Protein AF-A0A6J4P2G9-F1 (afdb_monomer_lite)

Organism: NCBI:txid2283094

Radius of gyration: 12.35 Å; chains: 1; bounding box: 24×26×32 Å

InterPro domains:
  IPR011990 Tetratricopeptide-like helical domain superfamily [G3DSA:1.25.40.10] (16-90)
  IPR011990 Tetratricopeptide-like helical domain superfamily [SSF48452] (14-88)
  IPR019734 Tetratricopeptide repeat [PF13181] (43-75)

Foldseek 3Di:
DVVVLQVQLVVLLVQLQVCVVVVVLVSNVVSLCSNCVVVDQELVSLLSQLSSCVVVVNNVSNLVSLCSSCVSPCPSDVPSSVVSVVVNVVD

Sequence (91 aa):
KEYEARKDIYGADALAWTALKAGKLPEAQTAVKDALRLNTQDAKLFYHAAMIARASGDEAAARDFLRRSLKLNPQFDPLQSAIAKTLLESM

Secondary structure (DSSP, 8-state):
-HHHHHHHHHHHHHHHHHHHHTT-HHHHHHHHHHHHTT----HHHHHHHHHHHHHTT-HHHHHHHHHHHHHH-TTSSHHHHHHHHHHHHT-

pLDDT: mean 95.35, std 7.84, range [62.38, 98.81]

Structure (mmCIF, N/CA/C/O backbone):
data_AF-A0A6J4P2G9-F1
#
_entry.id   AF-A0A6J4P2G9-F1
#
loop_
_atom_site.group_PDB
_atom_site.id
_atom_site.type_symbol
_atom_site.label_atom_id
_atom_site.label_alt_id
_atom_site.label_comp_id
_atom_site.label_asym_id
_atom_site.label_entity_id
_atom_site.label_seq_id
_atom_site.pdbx_PDB_ins_code
_atom_site.Cartn_x
_atom_site.Cartn_y
_atom_site.Cartn_z
_atom_site.occupancy
_atom_site.B_iso_or_equiv
_atom_site.auth_seq_id
_atom_site.auth_comp_id
_atom_site.auth_asym_id
_atom_site.auth_atom_id
_atom_site.pdbx_PDB_model_num
ATOM 1 N N . LYS A 1 1 ? 9.642 -15.316 -19.697 1.00 62.38 1 LYS A N 1
ATOM 2 C CA . LYS A 1 1 ? 9.225 -13.911 -19.946 1.00 62.38 1 LYS A CA 1
ATOM 3 C C . LYS A 1 1 ? 8.372 -13.349 -18.801 1.00 62.38 1 LYS A C 1
ATOM 5 O O . LYS A 1 1 ? 8.655 -12.245 -18.372 1.00 62.38 1 LYS A O 1
ATOM 10 N N . GLU A 1 2 ? 7.406 -14.095 -18.249 1.00 63.91 2 GLU A N 1
ATOM 11 C CA . GLU A 1 2 ? 6.554 -13.624 -17.131 1.00 63.91 2 GLU A CA 1
ATOM 12 C C . GLU A 1 2 ? 7.300 -13.372 -15.807 1.00 63.91 2 GLU A C 1
ATOM 14 O O . GLU A 1 2 ? 6.944 -12.466 -15.063 1.00 63.91 2 GLU A O 1
ATOM 19 N N . TYR A 1 3 ? 8.348 -14.147 -15.517 1.00 66.12 3 TYR A N 1
ATOM 20 C CA . TYR A 1 3 ? 9.127 -14.038 -14.277 1.00 66.12 3 TYR A CA 1
ATOM 21 C C . TYR A 1 3 ? 9.880 -12.702 -14.133 1.00 66.12 3 TYR A C 1
ATOM 23 O O . TYR A 1 3 ? 9.807 -12.075 -13.081 1.00 66.12 3 TYR A O 1
ATOM 31 N N . GLU A 1 4 ? 10.535 -12.225 -15.196 1.00 72.50 4 GLU A N 1
ATOM 32 C CA . GLU A 1 4 ? 11.260 -10.941 -15.182 1.00 72.50 4 GLU A CA 1
ATOM 33 C C . GLU A 1 4 ? 10.305 -9.752 -15.018 1.00 72.50 4 GLU A C 1
ATOM 35 O O . GLU A 1 4 ? 10.548 -8.857 -14.219 1.00 72.50 4 GLU A O 1
ATOM 40 N N . ALA A 1 5 ? 9.143 -9.797 -15.679 1.00 68.75 5 ALA A N 1
ATOM 41 C CA . ALA A 1 5 ? 8.114 -8.773 -15.519 1.00 68.75 5 ALA A CA 1
ATOM 42 C C . ALA A 1 5 ? 7.571 -8.715 -14.078 1.00 68.75 5 ALA A C 1
ATOM 44 O O . ALA A 1 5 ? 7.273 -7.632 -13.581 1.00 68.75 5 ALA A O 1
ATOM 45 N N . ARG A 1 6 ? 7.463 -9.870 -13.401 1.00 75.06 6 ARG A N 1
ATOM 46 C CA . ARG A 1 6 ? 7.098 -9.928 -11.979 1.00 75.06 6 ARG A CA 1
ATOM 47 C C . ARG A 1 6 ? 8.211 -9.395 -11.070 1.00 75.06 6 ARG A C 1
ATOM 49 O O . ARG A 1 6 ? 7.920 -8.740 -10.082 1.00 75.06 6 ARG A O 1
ATOM 56 N N . LYS A 1 7 ? 9.483 -9.640 -11.384 1.00 76.06 7 LYS A N 1
ATOM 57 C CA . LYS A 1 7 ? 10.597 -9.050 -10.622 1.00 76.06 7 LYS A CA 1
ATOM 58 C C . LYS A 1 7 ? 10.593 -7.529 -10.686 1.00 76.06 7 LYS A C 1
ATOM 60 O O . LYS A 1 7 ? 10.747 -6.889 -9.649 1.00 76.06 7 LYS A O 1
ATOM 65 N N . ASP A 1 8 ? 10.339 -6.973 -11.865 1.00 88.31 8 ASP A N 1
ATOM 66 C CA . ASP A 1 8 ? 10.274 -5.523 -12.044 1.00 88.31 8 ASP A CA 1
ATOM 67 C C . ASP A 1 8 ? 9.154 -4.883 -11.222 1.00 88.31 8 ASP A C 1
ATOM 69 O O . ASP A 1 8 ? 9.375 -3.832 -10.621 1.00 88.31 8 ASP A O 1
ATOM 73 N N . ILE A 1 9 ? 7.982 -5.523 -11.102 1.00 94.81 9 ILE A N 1
ATOM 74 C CA . ILE A 1 9 ? 6.920 -4.970 -10.245 1.00 94.81 9 ILE A CA 1
ATOM 75 C C . ILE A 1 9 ? 7.291 -4.990 -8.758 1.00 94.81 9 ILE A C 1
ATOM 77 O O . ILE A 1 9 ? 6.877 -4.095 -8.030 1.00 94.81 9 ILE A O 1
ATOM 81 N N . TYR A 1 10 ? 8.085 -5.963 -8.295 1.00 95.62 10 TYR A N 1
ATOM 82 C CA . TYR A 1 10 ? 8.563 -5.989 -6.909 1.00 95.62 10 TYR A CA 1
ATOM 83 C C . TYR A 1 10 ? 9.633 -4.918 -6.663 1.00 95.62 10 TYR A C 1
ATOM 85 O O . TYR A 1 10 ? 9.673 -4.324 -5.587 1.00 95.62 10 TYR A O 1
ATOM 93 N N . GLY A 1 11 ? 10.472 -4.630 -7.664 1.00 96.50 11 GLY A N 1
ATOM 94 C CA . GLY A 1 11 ? 11.391 -3.491 -7.627 1.00 96.50 11 GLY A CA 1
ATOM 95 C C . GLY A 1 11 ? 10.645 -2.156 -7.563 1.00 96.50 11 GLY A C 1
ATOM 96 O O . GLY A 1 11 ? 10.958 -1.311 -6.724 1.00 96.50 11 GLY A O 1
ATOM 97 N N . ALA A 1 12 ? 9.610 -1.998 -8.391 1.00 97.50 12 ALA A N 1
ATOM 98 C CA . ALA A 1 12 ? 8.737 -0.830 -8.373 1.00 97.50 12 ALA A CA 1
ATOM 99 C C . ALA A 1 12 ? 7.979 -0.689 -7.040 1.00 97.50 12 ALA A C 1
ATOM 101 O O . ALA A 1 12 ? 7.889 0.411 -6.504 1.00 97.50 12 ALA A O 1
ATOM 102 N N . ASP A 1 13 ? 7.502 -1.790 -6.452 1.00 98.19 13 ASP A N 1
ATOM 103 C CA . ASP A 1 13 ? 6.864 -1.789 -5.129 1.00 98.19 13 ASP A CA 1
ATOM 104 C C . ASP A 1 13 ? 7.833 -1.337 -4.025 1.00 98.19 13 ASP A C 1
ATOM 106 O O . ASP A 1 13 ? 7.500 -0.478 -3.207 1.00 98.19 13 ASP A O 1
ATOM 110 N N . ALA A 1 14 ? 9.067 -1.850 -4.033 1.00 97.50 14 ALA A N 1
ATOM 111 C CA . ALA A 1 14 ? 10.095 -1.435 -3.083 1.00 97.50 14 ALA A CA 1
ATOM 112 C C . ALA A 1 14 ? 10.433 0.061 -3.221 1.00 97.50 14 ALA A C 1
ATOM 114 O O . ALA A 1 14 ? 10.544 0.770 -2.213 1.00 97.50 14 ALA A O 1
ATOM 115 N N . LEU A 1 15 ? 10.548 0.563 -4.456 1.00 98.12 15 LEU A N 1
ATOM 116 C CA . LEU A 1 15 ? 10.716 1.991 -4.727 1.00 98.12 15 LEU A CA 1
ATOM 117 C C . LEU A 1 15 ? 9.522 2.800 -4.203 1.00 98.12 15 LEU A C 1
ATOM 119 O O . LEU A 1 15 ? 9.709 3.789 -3.500 1.00 98.12 15 LEU A O 1
ATOM 123 N N . ALA A 1 16 ? 8.297 2.353 -4.472 1.00 98.50 16 ALA A N 1
ATOM 124 C CA . ALA A 1 16 ? 7.086 3.028 -4.027 1.00 98.50 16 ALA A CA 1
ATOM 125 C C . ALA A 1 16 ? 7.01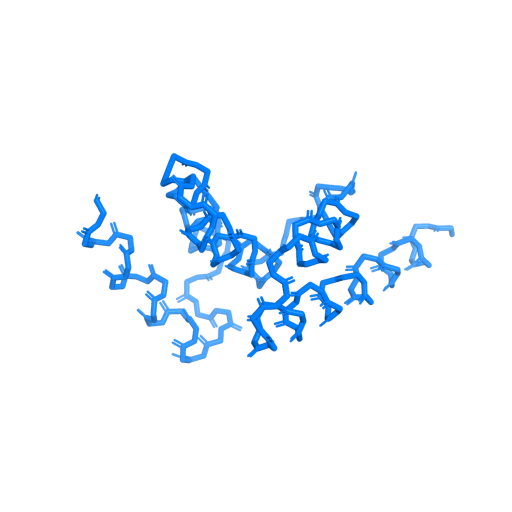3 3.126 -2.498 1.00 98.50 16 ALA A C 1
ATOM 127 O O . ALA A 1 16 ? 6.734 4.191 -1.940 1.00 98.50 16 ALA A O 1
ATOM 128 N N . TRP A 1 17 ? 7.312 2.023 -1.811 1.00 98.31 17 TRP A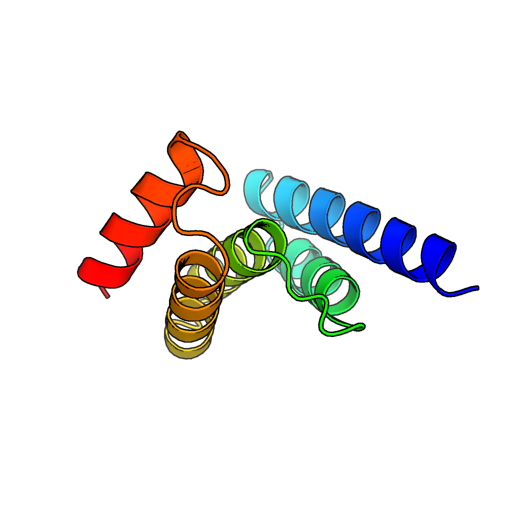 N 1
ATOM 129 C CA . TRP A 1 17 ? 7.284 1.959 -0.357 1.00 98.31 17 TRP A CA 1
ATOM 130 C C . TRP A 1 17 ? 8.346 2.856 0.279 1.00 98.31 17 TRP A C 1
ATOM 132 O O . TRP A 1 17 ? 8.051 3.611 1.208 1.00 98.31 17 TRP A O 1
ATOM 142 N N . THR A 1 18 ? 9.576 2.822 -0.234 1.00 98.56 18 THR A N 1
ATOM 143 C CA . THR A 1 18 ? 10.662 3.679 0.266 1.00 98.56 18 THR A CA 1
ATOM 144 C C . THR A 1 18 ? 10.405 5.158 -0.021 1.00 98.56 18 THR A C 1
ATOM 146 O O . THR A 1 18 ? 10.594 5.983 0.874 1.00 98.56 18 THR A O 1
ATOM 149 N N . ALA A 1 19 ? 9.885 5.499 -1.203 1.00 98.56 19 ALA A N 1
ATOM 150 C CA . ALA A 1 19 ? 9.487 6.860 -1.553 1.00 98.56 19 ALA A CA 1
ATOM 151 C C . ALA A 1 19 ? 8.383 7.391 -0.624 1.00 98.56 19 ALA A C 1
ATOM 153 O O . ALA A 1 19 ? 8.494 8.511 -0.122 1.00 98.56 19 ALA A O 1
ATOM 154 N N . LEU A 1 20 ? 7.368 6.573 -0.310 1.00 98.69 20 LEU A N 1
ATOM 155 C CA . LEU A 1 20 ? 6.335 6.928 0.668 1.00 98.69 20 LEU A CA 1
ATOM 156 C C . LEU A 1 20 ? 6.952 7.219 2.042 1.00 98.69 20 LEU A C 1
ATOM 158 O O . LEU A 1 20 ? 6.642 8.241 2.653 1.00 98.69 20 LEU A O 1
ATOM 162 N N . LYS A 1 21 ? 7.840 6.342 2.527 1.00 98.25 21 LYS A N 1
ATOM 163 C CA . LYS A 1 21 ? 8.531 6.527 3.815 1.00 98.25 21 LYS A CA 1
ATOM 164 C C . LYS A 1 21 ? 9.424 7.767 3.836 1.00 98.25 21 LYS A C 1
ATOM 166 O O . LYS A 1 21 ? 9.576 8.371 4.892 1.00 98.25 21 LYS A O 1
ATOM 171 N N . ALA A 1 22 ? 9.963 8.162 2.687 1.00 98.25 22 ALA A N 1
ATOM 172 C CA . ALA A 1 22 ? 10.742 9.383 2.514 1.00 98.25 22 ALA A CA 1
ATOM 173 C C . ALA A 1 22 ? 9.882 10.649 2.311 1.00 98.25 22 ALA A C 1
ATOM 175 O O . ALA A 1 22 ? 10.435 11.720 2.074 1.00 98.25 22 ALA A O 1
ATOM 176 N N . GLY A 1 23 ? 8.546 10.552 2.356 1.00 98.12 23 GLY A N 1
ATOM 177 C CA . GLY A 1 23 ? 7.636 11.681 2.124 1.00 98.12 23 GLY A CA 1
ATOM 178 C C . GLY A 1 23 ? 7.535 12.123 0.658 1.00 98.12 23 GLY A C 1
ATOM 179 O O . GLY A 1 23 ? 6.896 13.129 0.353 1.00 98.12 23 GLY A O 1
ATOM 180 N N . LYS A 1 24 ? 8.129 11.370 -0.273 1.00 98.62 24 LYS A N 1
ATOM 181 C CA . LYS A 1 24 ? 8.129 11.661 -1.710 1.00 98.62 24 LYS A CA 1
ATOM 182 C C . LYS A 1 24 ? 6.880 11.083 -2.371 1.00 98.62 24 LYS A C 1
ATOM 184 O O . LYS A 1 24 ? 6.939 10.137 -3.155 1.00 98.62 24 LYS A O 1
ATOM 189 N N . LEU A 1 25 ? 5.726 11.648 -2.029 1.00 98.31 25 LEU A N 1
ATOM 190 C CA . LEU A 1 25 ? 4.431 11.122 -2.460 1.00 98.31 25 LEU A CA 1
ATOM 191 C C . LEU A 1 25 ? 4.267 11.009 -3.996 1.00 98.31 25 LEU A C 1
ATOM 193 O O . LEU A 1 25 ? 3.797 9.960 -4.437 1.00 98.31 25 LEU A O 1
ATOM 197 N N . PRO A 1 26 ? 4.690 11.981 -4.833 1.00 98.31 26 PRO A N 1
ATOM 198 C CA . PRO A 1 26 ? 4.564 11.850 -6.291 1.00 98.31 26 PRO A CA 1
ATOM 199 C C . PRO A 1 26 ? 5.380 10.688 -6.882 1.00 98.31 26 PRO A C 1
ATOM 201 O O . PRO A 1 26 ? 4.933 9.998 -7.801 1.00 98.31 26 PRO A O 1
ATOM 204 N N . GLU A 1 27 ? 6.571 10.442 -6.329 1.00 98.38 27 GLU A N 1
ATOM 205 C CA . GLU A 1 27 ? 7.428 9.316 -6.718 1.00 98.38 27 GLU A CA 1
ATOM 206 C C . GLU A 1 27 ? 6.776 7.990 -6.308 1.00 98.38 27 GLU A C 1
ATOM 208 O O . GLU A 1 27 ? 6.658 7.080 -7.128 1.00 98.38 27 GLU A O 1
ATOM 213 N N . ALA A 1 28 ? 6.240 7.921 -5.085 1.00 98.69 28 ALA A N 1
ATOM 214 C CA . ALA A 1 28 ? 5.519 6.750 -4.594 1.00 98.69 28 ALA A CA 1
ATOM 215 C C . ALA A 1 28 ? 4.299 6.408 -5.467 1.00 98.69 28 ALA A C 1
ATOM 217 O O . ALA A 1 28 ? 4.094 5.248 -5.824 1.00 98.69 28 ALA A O 1
ATOM 218 N N . GLN A 1 29 ? 3.514 7.415 -5.862 1.00 98.38 29 GLN A N 1
ATOM 219 C CA . GLN A 1 29 ? 2.357 7.237 -6.742 1.00 98.38 29 GLN A CA 1
ATOM 220 C C . GLN A 1 29 ? 2.735 6.747 -8.143 1.00 98.38 29 GLN A C 1
ATOM 222 O O . GLN A 1 29 ? 1.962 6.016 -8.759 1.00 98.38 29 GLN A O 1
ATOM 227 N N . THR A 1 30 ? 3.894 7.150 -8.663 1.00 98.19 30 THR A N 1
ATOM 228 C CA . THR A 1 30 ? 4.375 6.680 -9.969 1.00 98.19 30 THR A CA 1
ATOM 229 C C . THR A 1 30 ? 4.820 5.226 -9.866 1.00 98.19 30 THR A C 1
ATOM 231 O O . THR A 1 30 ? 4.290 4.366 -10.565 1.00 98.19 30 THR A O 1
ATOM 234 N N . ALA A 1 31 ? 5.697 4.927 -8.908 1.00 98.19 31 ALA A N 1
ATOM 235 C CA . ALA A 1 31 ? 6.247 3.591 -8.723 1.00 98.19 31 ALA A CA 1
ATOM 236 C C . ALA A 1 31 ? 5.171 2.545 -8.375 1.00 98.19 31 ALA A C 1
ATOM 238 O O . ALA A 1 31 ? 5.226 1.414 -8.855 1.00 98.19 31 ALA A O 1
ATOM 239 N N . VAL A 1 32 ? 4.135 2.907 -7.606 1.00 98.19 32 VAL A N 1
ATOM 240 C CA . VAL A 1 32 ? 3.069 1.946 -7.276 1.00 98.19 32 VAL A CA 1
ATOM 241 C C . VAL A 1 32 ? 2.167 1.615 -8.466 1.00 98.19 32 VAL A C 1
ATOM 243 O O . VAL A 1 32 ? 1.640 0.507 -8.542 1.00 98.19 32 VAL A O 1
ATOM 246 N N . LYS A 1 33 ? 2.009 2.527 -9.434 1.00 97.06 33 LYS A N 1
ATOM 247 C CA . LYS A 1 33 ? 1.296 2.217 -10.685 1.00 97.06 33 LYS A CA 1
ATOM 248 C C . LYS A 1 33 ? 2.053 1.161 -11.483 1.00 97.06 33 LYS A C 1
ATOM 250 O O . LYS A 1 33 ? 1.434 0.219 -11.975 1.00 97.06 33 LYS A O 1
ATOM 255 N N . ASP A 1 34 ? 3.377 1.274 -11.538 1.00 96.44 34 ASP A N 1
ATOM 256 C CA . ASP A 1 34 ? 4.230 0.280 -12.189 1.00 96.44 34 ASP A CA 1
ATOM 257 C C . ASP A 1 34 ? 4.179 -1.064 -11.453 1.00 96.44 34 ASP A C 1
ATOM 259 O O . ASP A 1 34 ? 4.007 -2.106 -12.091 1.00 96.44 34 ASP A O 1
ATOM 263 N N . ALA A 1 35 ? 4.212 -1.043 -10.116 1.00 97.25 35 ALA A N 1
ATOM 264 C CA . ALA A 1 35 ? 4.067 -2.236 -9.280 1.00 97.25 35 ALA A CA 1
ATOM 265 C C . ALA A 1 35 ? 2.732 -2.972 -9.513 1.00 97.25 35 ALA A C 1
ATOM 267 O O . ALA A 1 35 ? 2.662 -4.202 -9.487 1.00 97.25 35 ALA A O 1
ATOM 268 N N . LEU A 1 36 ? 1.657 -2.231 -9.788 1.00 96.44 36 LEU A N 1
ATOM 269 C CA . LEU A 1 36 ? 0.331 -2.798 -10.032 1.00 96.44 36 LEU A CA 1
ATOM 270 C C . LEU A 1 36 ? 0.052 -3.128 -11.505 1.00 96.44 36 LEU A C 1
ATOM 272 O O . LEU A 1 36 ? -0.983 -3.733 -11.787 1.00 96.44 36 LEU A O 1
ATOM 276 N N . ARG A 1 37 ? 0.950 -2.811 -12.455 1.00 95.69 37 ARG A N 1
ATOM 277 C CA . ARG A 1 37 ? 0.654 -2.902 -13.905 1.00 95.69 37 ARG A CA 1
ATOM 278 C C . ARG A 1 37 ? 0.236 -4.296 -14.382 1.00 95.69 37 ARG A C 1
ATOM 280 O O . ARG A 1 37 ? -0.417 -4.426 -15.413 1.00 95.69 37 ARG A O 1
ATOM 287 N N . LEU A 1 38 ? 0.668 -5.341 -13.675 1.00 93.50 38 LEU A N 1
ATOM 288 C CA . LEU A 1 38 ? 0.379 -6.738 -14.011 1.00 93.50 38 LEU A CA 1
ATOM 289 C C . LEU A 1 38 ? -0.847 -7.296 -13.279 1.00 93.50 38 LEU A C 1
ATOM 291 O O . LEU A 1 38 ? -1.181 -8.461 -13.477 1.00 93.50 38 LEU A O 1
ATOM 295 N N . ASN A 1 39 ? -1.506 -6.499 -12.430 1.00 92.19 39 ASN A N 1
ATOM 296 C CA . ASN A 1 39 ? -2.601 -6.940 -11.561 1.00 92.19 39 ASN A CA 1
ATOM 297 C C . ASN A 1 39 ? -2.246 -8.188 -10.729 1.00 92.19 39 ASN A C 1
ATOM 299 O O . ASN A 1 39 ? -3.093 -9.053 -10.484 1.00 92.19 39 ASN A O 1
ATOM 303 N N . THR A 1 40 ? -0.984 -8.297 -10.305 1.00 93.19 40 THR A N 1
ATOM 304 C CA . THR A 1 40 ? -0.510 -9.412 -9.483 1.00 93.19 40 THR A CA 1
ATOM 305 C C . THR A 1 40 ? -1.310 -9.480 -8.186 1.00 93.19 40 THR A C 1
ATOM 307 O O . THR A 1 40 ? -1.441 -8.492 -7.468 1.00 93.19 40 THR A O 1
ATOM 310 N N . GLN A 1 41 ? -1.858 -10.658 -7.894 1.00 95.62 41 GLN A N 1
ATOM 311 C CA . GLN A 1 41 ? -2.672 -10.900 -6.706 1.00 95.62 41 GLN A CA 1
ATOM 312 C C . GLN A 1 41 ? -1.771 -11.152 -5.492 1.00 95.62 41 GLN A C 1
ATOM 314 O O . GLN A 1 41 ? -1.569 -12.293 -5.086 1.00 95.62 41 GLN A O 1
ATOM 319 N N . ASP A 1 42 ? -1.203 -10.079 -4.943 1.00 96.38 42 ASP A N 1
ATOM 320 C CA . ASP A 1 42 ? -0.302 -10.121 -3.791 1.00 96.38 42 ASP A CA 1
ATOM 321 C C . ASP A 1 42 ? -0.788 -9.161 -2.700 1.00 96.38 42 ASP A C 1
ATOM 323 O O . ASP A 1 42 ? -1.001 -7.967 -2.933 1.00 96.38 42 ASP A O 1
ATOM 327 N N . ALA A 1 43 ? -0.984 -9.696 -1.494 1.00 97.94 43 ALA A N 1
ATOM 328 C CA . ALA A 1 43 ? -1.524 -8.938 -0.374 1.00 97.94 43 ALA A CA 1
ATOM 329 C C . ALA A 1 43 ? -0.626 -7.760 0.039 1.00 97.94 43 ALA A C 1
ATOM 331 O O . ALA A 1 43 ? -1.148 -6.711 0.426 1.00 97.94 43 ALA A O 1
ATOM 332 N N . LYS A 1 44 ? 0.700 -7.900 -0.074 1.00 97.62 44 LYS A N 1
ATOM 333 C CA . LYS A 1 44 ? 1.653 -6.863 0.329 1.00 97.62 44 LYS A CA 1
ATOM 334 C C . LYS A 1 44 ? 1.660 -5.693 -0.652 1.00 97.62 44 LYS A C 1
ATOM 336 O O . LYS A 1 44 ? 1.622 -4.546 -0.216 1.00 97.62 44 LYS A O 1
ATOM 341 N N . LEU A 1 45 ? 1.605 -5.980 -1.955 1.00 98.00 45 LEU A N 1
ATOM 342 C CA . LEU A 1 45 ? 1.510 -4.951 -3.002 1.00 98.00 45 LEU A CA 1
ATOM 343 C C . LEU A 1 45 ? 0.238 -4.115 -2.827 1.00 98.00 45 LEU A C 1
ATOM 345 O O . LEU A 1 45 ? 0.286 -2.885 -2.853 1.00 98.00 45 LEU A O 1
ATOM 349 N N . PHE A 1 46 ? -0.903 -4.766 -2.581 1.00 98.56 46 PHE A N 1
ATOM 350 C CA . PHE A 1 46 ? -2.143 -4.037 -2.312 1.00 98.56 46 PHE A CA 1
ATOM 351 C C . PHE A 1 46 ? -2.085 -3.247 -1.003 1.00 98.56 46 PHE A C 1
ATOM 353 O O . PHE A 1 46 ? -2.599 -2.133 -0.951 1.00 98.56 46 PHE A O 1
ATOM 360 N N . TYR A 1 47 ? -1.426 -3.755 0.039 1.00 98.75 47 TYR A N 1
ATOM 361 C CA . TYR A 1 47 ? -1.228 -2.976 1.259 1.00 98.75 47 TYR A CA 1
ATOM 362 C C . TYR A 1 47 ? -0.405 -1.705 0.998 1.00 98.75 47 TYR A C 1
ATOM 364 O O . TYR A 1 47 ? -0.832 -0.616 1.379 1.00 98.75 47 TYR A O 1
ATOM 372 N N . HIS A 1 48 ? 0.734 -1.798 0.306 1.00 98.69 48 HIS A N 1
ATOM 373 C CA . HIS A 1 48 ? 1.536 -0.618 -0.032 1.00 98.69 48 HIS A CA 1
ATOM 374 C C . HIS A 1 48 ? 0.751 0.379 -0.897 1.00 98.69 48 HIS A C 1
ATOM 376 O O . HIS A 1 48 ? 0.755 1.577 -0.603 1.00 98.69 48 HIS A O 1
ATOM 382 N N . ALA A 1 49 ? 0.000 -0.105 -1.890 1.00 98.75 49 ALA A N 1
ATOM 383 C CA . ALA A 1 49 ? -0.890 0.725 -2.697 1.00 98.75 49 ALA A CA 1
ATOM 384 C C . ALA A 1 49 ? -1.955 1.444 -1.871 1.00 98.75 49 ALA A C 1
ATOM 386 O O . ALA A 1 49 ? -2.175 2.638 -2.072 1.00 98.75 49 ALA A O 1
ATOM 387 N N . ALA A 1 50 ? -2.560 0.766 -0.894 1.00 98.69 50 ALA A N 1
ATOM 388 C CA . ALA A 1 50 ? -3.516 1.394 0.004 1.00 98.69 50 ALA A CA 1
ATOM 389 C C . ALA A 1 50 ? -2.895 2.526 0.829 1.00 98.69 50 ALA A C 1
ATOM 391 O O . ALA A 1 50 ? -3.492 3.592 0.981 1.00 98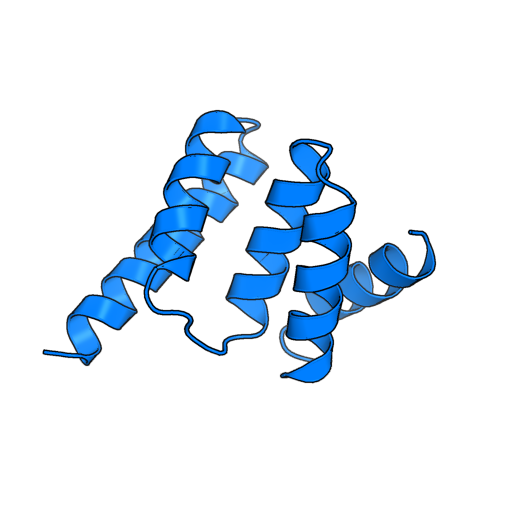.69 50 ALA A O 1
ATOM 392 N N . MET A 1 51 ? -1.687 2.307 1.352 1.00 98.81 51 MET A N 1
ATOM 393 C CA . MET A 1 51 ? -0.986 3.303 2.160 1.00 98.81 51 MET A CA 1
ATOM 394 C C . MET A 1 51 ? -0.613 4.541 1.341 1.00 98.81 51 MET A C 1
ATOM 396 O O . MET A 1 51 ? -0.734 5.661 1.839 1.00 98.81 51 MET A O 1
ATOM 400 N N . ILE A 1 52 ? -0.206 4.352 0.083 1.00 98.81 52 IL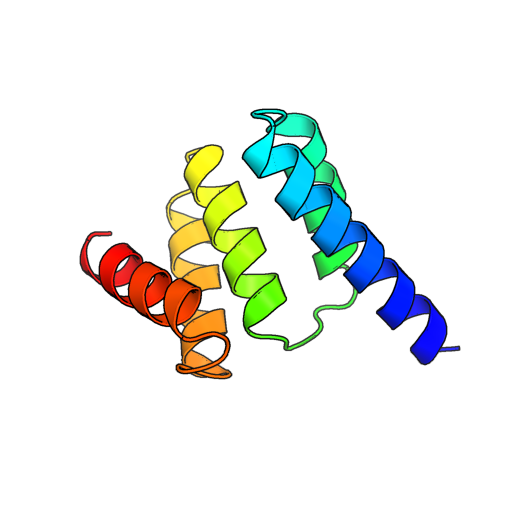E A N 1
ATOM 401 C CA . ILE A 1 52 ? 0.094 5.449 -0.845 1.00 98.81 52 ILE A CA 1
ATOM 402 C C . ILE A 1 52 ? -1.189 6.193 -1.228 1.00 98.81 52 ILE A C 1
ATOM 404 O O . ILE A 1 52 ? -1.216 7.419 -1.150 1.00 98.81 52 ILE A O 1
ATOM 408 N N . ALA A 1 53 ? -2.264 5.471 -1.562 1.00 98.69 53 ALA A N 1
ATOM 409 C CA . ALA A 1 53 ? -3.564 6.060 -1.882 1.00 98.69 53 ALA A CA 1
ATOM 410 C C . ALA A 1 53 ? -4.096 6.922 -0.727 1.00 98.69 53 ALA A C 1
ATOM 412 O O . ALA A 1 53 ? -4.474 8.078 -0.934 1.00 98.69 53 ALA A O 1
ATOM 413 N N . ARG A 1 54 ? -4.010 6.409 0.508 1.00 98.50 54 ARG A N 1
ATOM 414 C CA . ARG A 1 54 ? -4.368 7.155 1.718 1.00 98.50 54 ARG A CA 1
ATOM 415 C C . ARG A 1 54 ? -3.520 8.412 1.882 1.00 98.50 54 ARG A C 1
ATOM 417 O O . ARG A 1 54 ? -4.064 9.468 2.179 1.00 98.50 54 ARG A O 1
ATOM 424 N N . ALA A 1 55 ? -2.204 8.314 1.694 1.00 98.25 55 ALA A N 1
ATOM 425 C CA . ALA A 1 55 ? -1.312 9.469 1.791 1.00 98.25 55 ALA A CA 1
ATOM 426 C C . ALA A 1 55 ? -1.613 10.539 0.726 1.00 98.25 55 ALA A C 1
ATOM 428 O O . ALA A 1 55 ? -1.386 11.718 0.977 1.00 98.25 55 ALA A O 1
ATOM 429 N N . SER A 1 56 ? -2.165 10.147 -0.426 1.00 97.44 56 SER A N 1
ATOM 430 C CA . SER A 1 56 ? -2.654 11.072 -1.454 1.00 97.44 56 SER A CA 1
ATOM 431 C C . SER A 1 56 ? -4.082 11.580 -1.266 1.00 97.44 56 SER A C 1
ATOM 433 O O . SER A 1 56 ? -4.556 12.335 -2.109 1.00 97.44 56 SER A O 1
ATOM 435 N N . GLY A 1 57 ? -4.765 11.192 -0.187 1.00 97.81 57 GLY A N 1
ATOM 436 C CA . GLY A 1 57 ? -6.149 11.593 0.076 1.00 97.81 57 GLY A CA 1
ATOM 437 C C . GLY A 1 57 ? -7.200 10.827 -0.735 1.00 97.81 57 GLY A C 1
ATOM 438 O O . GLY A 1 57 ? -8.376 11.174 -0.679 1.00 97.81 57 GLY A O 1
ATOM 439 N N . ASP A 1 58 ? -6.814 9.772 -1.457 1.00 98.06 58 ASP A N 1
ATOM 440 C CA . ASP A 1 58 ? -7.750 8.894 -2.165 1.00 98.06 58 ASP A CA 1
ATOM 441 C C . ASP A 1 58 ? -8.223 7.775 -1.225 1.00 98.06 58 ASP A C 1
ATOM 443 O O . ASP A 1 58 ? -7.746 6.635 -1.252 1.00 98.06 58 ASP A O 1
ATOM 447 N N . GLU A 1 59 ? -9.152 8.122 -0.331 1.00 98.00 59 GLU A N 1
ATOM 448 C CA . GLU A 1 59 ? -9.735 7.177 0.629 1.00 98.00 59 GLU A CA 1
ATOM 449 C C . GLU A 1 59 ? -10.513 6.041 -0.042 1.00 98.00 59 GLU A C 1
ATOM 451 O O . GLU A 1 59 ? -10.581 4.933 0.499 1.00 98.00 59 GLU A O 1
ATOM 456 N N . ALA A 1 60 ? -11.095 6.288 -1.218 1.00 98.31 60 ALA A N 1
ATOM 457 C CA . ALA A 1 60 ? -11.841 5.275 -1.953 1.00 98.31 60 ALA A CA 1
ATOM 458 C C . ALA A 1 60 ? -10.901 4.163 -2.438 1.00 98.31 60 ALA A C 1
ATOM 460 O O . ALA A 1 60 ? -11.138 2.986 -2.144 1.00 98.31 60 ALA A O 1
ATOM 461 N N . ALA A 1 61 ? -9.801 4.532 -3.102 1.00 98.06 61 ALA A N 1
ATOM 462 C CA . ALA A 1 61 ? -8.789 3.577 -3.537 1.00 98.06 61 ALA A CA 1
ATOM 463 C C . ALA A 1 61 ? -8.093 2.905 -2.347 1.00 98.06 61 ALA A C 1
ATOM 465 O O . ALA A 1 61 ? -7.877 1.691 -2.364 1.00 98.06 61 ALA A O 1
ATOM 466 N N . ALA A 1 62 ? -7.798 3.655 -1.280 1.00 98.69 62 ALA A N 1
ATOM 467 C CA . ALA A 1 62 ? -7.191 3.089 -0.080 1.00 98.69 62 ALA A CA 1
ATOM 468 C C . ALA A 1 62 ? -8.059 1.977 0.529 1.00 98.69 62 ALA A C 1
ATOM 470 O O . ALA A 1 62 ? -7.563 0.882 0.805 1.00 98.69 62 ALA A O 1
ATOM 471 N N . ARG A 1 63 ? -9.368 2.220 0.671 1.00 98.69 63 ARG A N 1
ATOM 472 C CA . ARG A 1 63 ? -10.317 1.236 1.205 1.00 98.69 63 ARG A CA 1
ATOM 473 C C . ARG A 1 63 ? -10.418 -0.008 0.318 1.00 98.69 63 ARG A C 1
ATOM 475 O O . ARG A 1 63 ? -10.453 -1.124 0.839 1.00 98.69 63 ARG A O 1
ATOM 482 N N . ASP A 1 64 ? -10.458 0.159 -1.003 1.00 98.56 64 ASP A N 1
ATOM 483 C CA . ASP A 1 64 ? -10.496 -0.968 -1.944 1.00 98.56 64 ASP A CA 1
ATOM 484 C C . ASP A 1 64 ? -9.228 -1.831 -1.845 1.00 98.56 64 ASP A C 1
ATOM 486 O O . ASP A 1 64 ? -9.306 -3.049 -1.664 1.00 98.56 64 ASP A O 1
ATOM 490 N N . PHE A 1 65 ? -8.051 -1.208 -1.862 1.00 98.69 65 PHE A N 1
ATOM 491 C CA . PHE A 1 65 ? -6.789 -1.930 -1.758 1.00 98.69 65 PHE A CA 1
ATOM 492 C C . PHE A 1 65 ? -6.602 -2.629 -0.402 1.00 98.69 65 PHE A C 1
ATOM 494 O O . PHE A 1 65 ? -6.158 -3.780 -0.381 1.00 98.69 65 PHE A O 1
A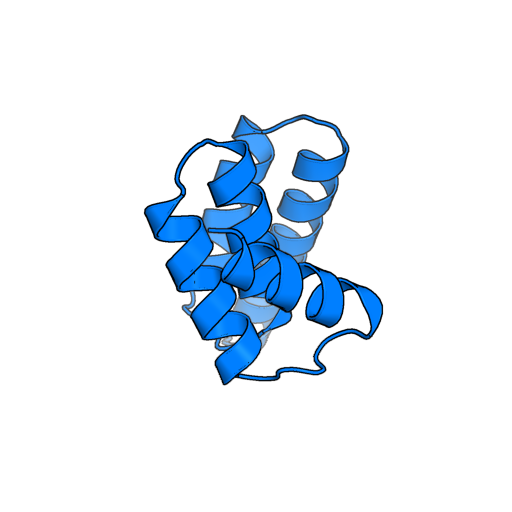TOM 501 N N . LEU A 1 66 ? -7.016 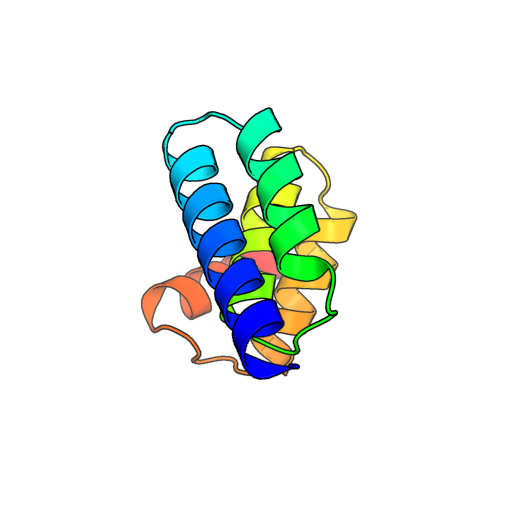-2.021 0.719 1.00 98.75 66 LEU A N 1
ATOM 502 C CA . LEU A 1 66 ? -7.012 -2.689 2.032 1.00 98.75 66 LEU A CA 1
ATOM 503 C C . LEU A 1 66 ? -7.892 -3.940 2.035 1.00 98.75 66 LEU A C 1
ATOM 505 O O . LEU A 1 66 ? -7.465 -4.997 2.504 1.00 98.75 66 LEU A O 1
ATOM 509 N N . ARG A 1 67 ? -9.103 -3.847 1.471 1.00 98.62 67 ARG A N 1
ATOM 510 C CA . ARG A 1 67 ? -10.014 -4.994 1.356 1.00 98.62 67 ARG A CA 1
ATOM 511 C C . ARG A 1 67 ? -9.402 -6.111 0.522 1.00 98.62 67 ARG A C 1
ATOM 513 O O . ARG A 1 67 ? -9.476 -7.269 0.925 1.00 98.62 67 ARG A O 1
ATOM 520 N N . ARG A 1 68 ? -8.778 -5.787 -0.614 1.00 98.50 68 ARG A N 1
ATOM 521 C CA . ARG A 1 68 ? -8.105 -6.779 -1.471 1.00 98.50 68 ARG A CA 1
ATOM 522 C C . ARG A 1 68 ? -6.925 -7.435 -0.761 1.00 98.50 68 ARG A C 1
ATOM 524 O O . ARG A 1 68 ? -6.823 -8.658 -0.785 1.00 98.50 68 ARG A O 1
ATOM 531 N N . SER A 1 69 ? -6.088 -6.642 -0.091 1.00 98.56 69 SER A N 1
ATOM 532 C CA . SER A 1 69 ? -4.949 -7.128 0.693 1.00 98.56 69 SER A CA 1
ATOM 533 C C . SER A 1 69 ? -5.389 -8.150 1.747 1.00 98.56 69 SER A C 1
ATOM 535 O O . SER A 1 69 ? -4.960 -9.305 1.716 1.00 98.56 69 SER A O 1
ATOM 537 N N . LEU A 1 70 ? -6.337 -7.765 2.608 1.00 98.56 70 LEU A N 1
ATOM 538 C CA . LEU A 1 70 ? -6.831 -8.612 3.695 1.00 98.56 70 LEU A CA 1
ATOM 539 C C . LEU A 1 70 ? -7.629 -9.824 3.204 1.00 98.56 70 LEU A C 1
ATOM 541 O O . LEU A 1 70 ? -7.593 -10.871 3.847 1.00 98.56 70 LEU A O 1
ATOM 545 N N . LYS A 1 71 ? -8.331 -9.706 2.070 1.00 98.50 71 LYS A N 1
ATOM 546 C CA . LYS A 1 71 ? -9.034 -10.832 1.442 1.00 98.50 71 LYS A CA 1
ATOM 547 C C . LYS A 1 71 ? -8.064 -11.880 0.898 1.00 98.50 71 LYS A C 1
ATOM 549 O O . LYS A 1 71 ? -8.363 -13.066 0.987 1.00 98.50 71 LYS A O 1
ATOM 554 N N . LEU A 1 72 ? -6.943 -11.456 0.312 1.00 98.25 72 LEU A N 1
ATOM 555 C CA . LEU A 1 72 ? -5.949 -12.375 -0.246 1.00 98.25 72 LEU A CA 1
ATOM 556 C C . LEU A 1 72 ? -5.175 -13.103 0.846 1.00 98.25 72 LEU A C 1
ATOM 558 O O . LEU A 1 72 ? -5.015 -14.318 0.780 1.00 98.25 72 LEU A O 1
ATOM 562 N N . ASN A 1 73 ? -4.696 -12.367 1.844 1.00 97.94 73 ASN A N 1
ATOM 563 C CA . ASN A 1 73 ? -4.051 -12.959 3.002 1.00 97.94 73 ASN A CA 1
ATOM 564 C C . ASN A 1 73 ? -4.177 -12.002 4.196 1.00 97.94 73 ASN A C 1
ATOM 566 O O . ASN A 1 73 ? -3.489 -10.994 4.215 1.00 97.94 73 ASN A O 1
ATOM 570 N N . PRO A 1 74 ? -4.984 -12.296 5.227 1.00 96.62 74 PRO A N 1
ATOM 571 C CA . PRO A 1 74 ? -5.144 -11.427 6.398 1.00 96.62 74 PRO A CA 1
ATOM 572 C C . PRO A 1 74 ? -3.973 -11.488 7.402 1.00 96.62 74 PRO A C 1
ATOM 574 O O . PRO A 1 74 ? -4.073 -10.903 8.488 1.00 96.62 74 PRO A O 1
ATOM 577 N N . GLN A 1 75 ? -2.915 -12.238 7.082 1.00 97.31 75 GLN A N 1
ATOM 578 C CA . GLN A 1 75 ? -1.699 -12.448 7.876 1.00 97.31 75 GLN A CA 1
ATOM 579 C C . GLN A 1 75 ? -0.433 -12.348 6.996 1.00 97.31 75 GLN A C 1
ATOM 581 O O . GLN A 1 75 ? 0.564 -13.017 7.256 1.00 97.31 75 GLN A O 1
ATOM 586 N N . PHE A 1 76 ? -0.463 -11.532 5.934 1.00 96.62 76 PHE A N 1
ATOM 587 C CA . PHE A 1 76 ? 0.649 -11.386 4.979 1.00 96.62 76 PHE A CA 1
ATOM 588 C C . PHE A 1 76 ? 1.942 -10.847 5.603 1.00 96.62 76 PHE A C 1
ATOM 590 O O . PHE A 1 76 ? 3.033 -11.105 5.104 1.00 96.62 76 PHE A O 1
ATOM 597 N N . ASP A 1 77 ? 1.803 -10.104 6.694 1.00 97.38 77 ASP A N 1
ATOM 598 C CA . ASP A 1 77 ? 2.881 -9.604 7.539 1.00 97.38 77 ASP A CA 1
ATOM 599 C C . ASP A 1 77 ? 2.292 -9.291 8.929 1.00 97.38 77 ASP A C 1
ATOM 601 O O . ASP A 1 77 ? 1.226 -8.663 8.990 1.00 97.38 77 ASP A O 1
ATOM 605 N N . PRO A 1 78 ? 2.917 -9.713 10.044 1.00 95.31 78 PRO A N 1
ATOM 606 C CA . PRO A 1 78 ? 2.333 -9.569 11.379 1.00 95.31 78 PRO A CA 1
ATOM 607 C C . PRO A 1 78 ? 1.958 -8.131 11.751 1.00 95.31 78 PRO A C 1
ATOM 609 O O . PRO A 1 78 ? 0.921 -7.903 12.373 1.00 95.31 78 PRO A O 1
ATOM 612 N N . LEU A 1 79 ? 2.777 -7.156 11.350 1.00 97.44 79 LEU A N 1
ATOM 613 C CA . LEU A 1 79 ? 2.571 -5.754 11.690 1.00 97.44 79 LEU A CA 1
ATOM 614 C C . LEU A 1 79 ? 1.659 -5.072 10.670 1.00 97.44 79 LEU A C 1
ATOM 616 O O . LEU A 1 79 ? 0.677 -4.428 11.041 1.00 97.44 79 LEU A O 1
ATOM 620 N N . GLN A 1 80 ? 1.961 -5.220 9.380 1.00 98.00 80 GLN A N 1
ATOM 621 C CA . GLN A 1 80 ? 1.204 -4.539 8.329 1.00 98.00 80 GLN A CA 1
ATOM 622 C C . GLN A 1 80 ? -0.241 -5.046 8.256 1.00 98.00 80 GLN A C 1
ATOM 624 O O . GLN A 1 80 ? -1.148 -4.250 8.028 1.00 98.00 80 GLN A O 1
ATOM 629 N N . SER A 1 81 ? -0.491 -6.330 8.534 1.00 98.00 81 SER A N 1
ATOM 630 C CA . SER A 1 81 ? -1.858 -6.870 8.554 1.00 98.00 81 SER A CA 1
ATOM 631 C C . SER A 1 81 ? -2.691 -6.301 9.701 1.00 98.00 81 SER A C 1
ATOM 633 O O . SER A 1 81 ? -3.888 -6.075 9.530 1.00 98.00 81 SER A O 1
ATOM 635 N N . ALA A 1 82 ? -2.084 -6.068 10.870 1.00 98.12 82 ALA A N 1
ATOM 636 C CA . ALA A 1 82 ? -2.764 -5.425 11.993 1.00 98.12 82 ALA A CA 1
ATOM 637 C C . ALA A 1 82 ? -3.119 -3.970 11.651 1.00 98.12 82 ALA A C 1
ATOM 639 O O . ALA A 1 82 ? -4.273 -3.573 11.791 1.00 98.12 82 ALA A O 1
ATOM 640 N N . ILE A 1 83 ? -2.160 -3.219 11.097 1.00 98.25 83 ILE A N 1
ATOM 641 C CA . ILE A 1 83 ? -2.382 -1.840 10.637 1.00 98.25 83 ILE A CA 1
ATOM 642 C C . ILE A 1 83 ? -3.485 -1.790 9.579 1.00 98.25 83 ILE A C 1
ATOM 644 O O . ILE A 1 83 ? -4.365 -0.939 9.657 1.00 98.25 83 ILE A O 1
ATOM 648 N N . ALA A 1 84 ? -3.468 -2.708 8.611 1.00 98.44 84 ALA A N 1
ATOM 649 C CA . ALA A 1 84 ? -4.462 -2.768 7.547 1.00 98.44 84 ALA A CA 1
ATOM 650 C C . ALA A 1 84 ? -5.888 -2.959 8.087 1.00 98.44 84 ALA A C 1
ATOM 652 O O . ALA A 1 84 ? -6.807 -2.294 7.612 1.00 98.44 84 ALA A O 1
ATOM 653 N N . LYS A 1 85 ? -6.068 -3.837 9.085 1.00 98.38 85 LYS A N 1
ATOM 654 C CA . LYS A 1 85 ? -7.371 -4.089 9.727 1.00 98.38 85 LYS A CA 1
ATOM 655 C C . LYS A 1 85 ? -7.866 -2.854 10.463 1.00 98.38 85 LYS A C 1
ATOM 657 O O . LYS A 1 85 ? -8.937 -2.356 10.142 1.00 98.38 85 LYS A O 1
ATOM 662 N N . THR A 1 86 ? -7.045 -2.316 11.364 1.00 98.19 86 THR A N 1
ATOM 663 C CA . THR A 1 86 ? -7.394 -1.123 12.144 1.00 98.19 86 THR A CA 1
ATOM 664 C C . THR A 1 86 ? -7.707 0.064 11.240 1.00 98.19 86 THR A C 1
ATOM 666 O O . THR A 1 86 ? -8.682 0.776 11.461 1.00 98.19 86 THR A O 1
ATOM 669 N N . LEU A 1 87 ? -6.907 0.264 10.190 1.00 97.88 87 LEU A N 1
ATOM 670 C CA . LEU A 1 87 ? -7.136 1.348 9.248 1.00 97.88 87 LEU A CA 1
ATOM 671 C C . LEU A 1 87 ? -8.463 1.172 8.505 1.00 97.88 87 LEU A C 1
ATOM 673 O O . LEU A 1 87 ? -9.237 2.121 8.438 1.00 97.88 87 LEU A O 1
ATOM 677 N N . LEU A 1 88 ? -8.743 -0.027 7.989 1.00 98.06 88 LEU A N 1
ATOM 678 C CA . LEU A 1 88 ? -9.985 -0.314 7.272 1.00 98.06 88 LEU A CA 1
ATOM 679 C C . LEU A 1 88 ? -11.227 -0.163 8.164 1.00 98.06 88 LEU A C 1
ATOM 681 O O . LEU A 1 88 ? -12.261 0.284 7.680 1.00 98.06 88 LEU A O 1
ATOM 685 N N . GLU A 1 89 ? -11.131 -0.527 9.442 1.00 97.25 89 GLU A N 1
ATOM 686 C CA . GLU A 1 89 ? -12.206 -0.355 10.429 1.00 97.25 89 GLU A CA 1
ATOM 687 C C . GLU A 1 89 ? -12.468 1.119 10.764 1.00 97.25 89 GLU A C 1
ATOM 689 O O . GLU A 1 89 ? -13.604 1.492 11.042 1.00 97.25 89 GLU A O 1
ATOM 694 N N . SER A 1 90 ? -11.430 1.961 10.724 1.00 95.12 90 SER A N 1
ATOM 695 C CA . SER A 1 90 ? -11.527 3.398 11.020 1.00 95.12 90 SER A CA 1
ATOM 696 C C . SER A 1 90 ? -11.962 4.274 9.838 1.00 95.12 90 SER A C 1
ATOM 698 O O . SER A 1 90 ? -12.113 5.482 10.009 1.00 95.12 90 SER A O 1
ATOM 700 N N . MET A 1 91 ? -12.097 3.683 8.647 1.00 92.69 91 MET A N 1
ATOM 701 C CA . MET A 1 91 ? -12.397 4.378 7.393 1.00 92.69 91 MET A CA 1
ATOM 702 C C . MET A 1 91 ? -13.888 4.480 7.115 1.00 92.69 91 MET A C 1
ATOM 704 O O . MET A 1 91 ? -14.508 3.435 6.814 1.00 92.69 91 MET A O 1
#